Protein AF-A0A9N9NI81-F1 (afdb_monomer_lite)

Organism: NCBI:txid94023

Secondary structure (DSSP, 8-state):
--------HHHHSHHHHHHHHHHHHHHHHHHHHHHHHHHT---HHHHHHHHHHHHHHHHSS---TTS-HHHHHHHHHHHHTT------HHHHHHHHHHHHH-----EETTEE--SHHHHHHHHHHHGGG---HHHHHHHHHHHHHHHHHHHHH--TTT---TTHHHHHHHHHHTT--

Sequence (177 aa):
REFNHSTNTLLQYLPDFLQDFGTRLIELLMSLISYVTFIGVIPSRKLQVVAQKCVFWNKNIYYNPLFNNCQHFIEDILKKLDLKFEPQGEFKKFLDRIIYNADDSFLFQEKEFFSRQDLDQFADQKWCKIQNIWDKRLLLCYSDMMESMYQIDGNSKFGPMTNKEKWHKREYELREN

pLDDT: mean 70.4, std 21.57, range [33.53, 97.75]

Structure (mmCIF, N/CA/C/O backbone):
data_AF-A0A9N9NI81-F1
#
_entry.id   AF-A0A9N9NI81-F1
#
loop_
_atom_site.group_PDB
_atom_site.id
_atom_site.type_symbol
_atom_site.label_atom_id
_atom_site.label_alt_id
_atom_site.label_comp_id
_atom_site.label_asym_id
_atom_site.label_entity_id
_atom_site.label_seq_id
_atom_site.pdbx_PDB_ins_code
_atom_site.Cartn_x
_atom_site.Cartn_y
_atom_site.Cartn_z
_atom_site.occupancy
_atom_site.B_iso_or_equiv
_atom_site.auth_seq_id
_atom_site.auth_comp_id
_atom_site.auth_asym_id
_atom_site.auth_atom_id
_atom_site.pdbx_PDB_model_num
ATOM 1 N N . ARG A 1 1 ? 8.616 -68.240 67.056 1.00 38.94 1 ARG A N 1
ATOM 2 C CA . ARG A 1 1 ? 9.233 -66.893 67.099 1.00 38.94 1 ARG A CA 1
ATOM 3 C C . ARG A 1 1 ? 8.648 -66.083 65.958 1.00 38.94 1 ARG A C 1
ATOM 5 O O . ARG A 1 1 ? 8.296 -66.673 64.948 1.00 38.94 1 ARG A O 1
ATOM 12 N N . GLU A 1 2 ? 8.454 -64.805 66.235 1.00 33.53 2 GLU A N 1
ATOM 13 C CA . GLU A 1 2 ? 7.555 -63.843 65.599 1.00 33.53 2 GLU A CA 1
ATOM 14 C C . GLU A 1 2 ? 7.824 -63.500 64.126 1.00 33.53 2 GLU A C 1
ATOM 16 O O . GLU A 1 2 ? 8.913 -63.695 63.593 1.00 33.53 2 GLU A O 1
ATOM 21 N N . PHE A 1 3 ? 6.760 -62.958 63.530 1.00 37.66 3 PHE A N 1
ATOM 22 C CA . PHE A 1 3 ? 6.655 -62.217 62.272 1.00 37.66 3 PHE A CA 1
ATOM 23 C C . PHE A 1 3 ? 7.353 -60.839 62.306 1.00 37.66 3 PHE A C 1
ATOM 25 O O . PHE A 1 3 ? 7.556 -60.293 63.388 1.00 37.66 3 PHE A O 1
ATOM 32 N N . ASN A 1 4 ? 7.519 -60.260 61.097 1.00 40.44 4 ASN A N 1
ATOM 33 C CA . ASN A 1 4 ? 7.589 -58.828 60.693 1.00 40.44 4 ASN A CA 1
ATOM 34 C C . ASN A 1 4 ? 8.935 -58.394 60.083 1.00 40.44 4 ASN A C 1
ATOM 36 O O . ASN A 1 4 ? 9.985 -58.788 60.563 1.00 40.44 4 ASN A O 1
ATOM 40 N N . HIS A 1 5 ? 9.015 -57.535 59.062 1.00 37.34 5 HIS A N 1
ATOM 41 C CA . HIS A 1 5 ? 8.046 -56.990 58.106 1.00 37.34 5 HIS A CA 1
ATOM 42 C C . HIS A 1 5 ? 8.862 -56.529 56.882 1.00 37.34 5 HIS A C 1
ATOM 44 O O . HIS A 1 5 ? 9.991 -56.063 57.014 1.00 37.34 5 HIS A O 1
ATOM 50 N N . SER A 1 6 ? 8.271 -56.638 55.699 1.00 49.03 6 SER A N 1
ATOM 51 C CA . SER A 1 6 ? 8.723 -56.064 54.430 1.00 49.03 6 SER A CA 1
ATOM 52 C C . SER A 1 6 ? 9.115 -54.577 54.512 1.00 49.03 6 SER A C 1
ATOM 54 O O . SER A 1 6 ? 8.267 -53.738 54.823 1.00 49.03 6 SER A O 1
ATOM 56 N N . THR A 1 7 ? 10.331 -54.217 54.101 1.00 44.00 7 THR A N 1
ATOM 57 C CA . THR A 1 7 ? 10.641 -52.852 53.648 1.00 44.00 7 THR A CA 1
ATOM 58 C C . THR A 1 7 ? 10.400 -52.766 52.146 1.00 44.00 7 THR A C 1
ATOM 60 O O . THR A 1 7 ? 11.145 -53.294 51.327 1.00 44.00 7 THR A O 1
ATOM 63 N N . ASN A 1 8 ? 9.276 -52.134 51.812 1.00 47.16 8 ASN A N 1
ATOM 64 C CA . ASN A 1 8 ? 8.797 -51.848 50.466 1.00 47.16 8 ASN A CA 1
ATOM 65 C C . ASN A 1 8 ? 9.808 -50.937 49.747 1.00 47.16 8 ASN A C 1
ATOM 67 O O . ASN A 1 8 ? 9.765 -49.714 49.887 1.00 47.16 8 ASN A O 1
ATOM 71 N N . THR A 1 9 ? 10.714 -51.525 48.968 1.00 48.66 9 THR A N 1
ATOM 72 C CA . THR A 1 9 ? 11.675 -50.814 48.108 1.00 48.66 9 THR A CA 1
ATOM 73 C C . THR A 1 9 ? 10.983 -49.819 47.166 1.00 48.66 9 THR A C 1
ATOM 75 O O . THR A 1 9 ? 11.568 -48.805 46.811 1.00 48.66 9 THR A O 1
ATOM 78 N N . LEU A 1 10 ? 9.702 -50.031 46.844 1.00 41.56 10 LEU A N 1
ATOM 79 C CA . LEU A 1 10 ? 8.864 -49.115 46.059 1.00 41.56 10 LEU A CA 1
ATOM 80 C C . LEU A 1 10 ? 8.669 -47.720 46.685 1.00 41.56 10 LEU A C 1
ATOM 82 O O . LEU A 1 10 ? 8.542 -46.750 45.944 1.00 41.56 10 LEU A O 1
ATOM 86 N N . LEU A 1 11 ? 8.666 -47.586 48.018 1.00 39.59 11 LEU A N 1
ATOM 87 C CA . LEU A 1 11 ? 8.472 -46.285 48.683 1.00 39.59 11 LEU A CA 1
ATOM 88 C C . LEU A 1 11 ? 9.747 -45.430 48.721 1.00 39.59 11 LEU A C 1
ATOM 90 O O . LEU A 1 11 ? 9.647 -44.213 48.841 1.00 39.59 11 LEU A O 1
ATOM 94 N N . GLN A 1 12 ? 10.931 -46.041 48.598 1.00 50.34 12 GLN A N 1
ATOM 95 C CA . GLN A 1 12 ? 12.209 -45.317 48.612 1.00 50.34 12 GLN A CA 1
ATOM 96 C C . GLN A 1 12 ? 12.507 -44.604 47.287 1.00 50.34 12 GLN A C 1
ATOM 98 O O . GLN A 1 12 ? 13.117 -43.545 47.310 1.00 50.34 12 GLN A O 1
ATOM 103 N N . TYR A 1 13 ? 12.037 -45.139 46.156 1.00 45.69 13 TYR A N 1
ATOM 104 C CA . TYR A 1 13 ? 12.284 -44.564 44.824 1.00 45.69 13 TYR A CA 1
ATOM 105 C C . TYR A 1 13 ? 11.147 -43.665 44.312 1.00 45.69 13 TYR A C 1
ATOM 107 O O . TYR A 1 13 ? 11.282 -43.030 43.268 1.00 45.69 13 TYR A O 1
ATOM 115 N N . LEU A 1 14 ? 10.021 -43.595 45.030 1.00 40.16 14 LEU A N 1
ATOM 116 C CA . LEU A 1 14 ? 8.860 -42.785 44.651 1.00 40.16 14 LEU A CA 1
ATOM 117 C C . LEU A 1 14 ? 9.138 -41.263 44.649 1.00 40.16 14 LEU A C 1
ATOM 119 O O . LEU A 1 14 ? 8.669 -40.603 43.722 1.00 40.16 14 LEU A O 1
ATOM 123 N N . PRO A 1 15 ? 9.900 -40.683 45.605 1.00 53.31 15 PRO A N 1
ATOM 124 C CA . PRO A 1 15 ? 10.219 -39.252 45.588 1.00 53.31 15 PRO A CA 1
ATOM 125 C C . PRO A 1 15 ? 11.093 -38.862 44.389 1.00 53.31 15 PRO A C 1
ATOM 127 O O . PRO A 1 15 ? 10.768 -37.907 43.686 1.00 53.31 15 PRO A O 1
ATOM 130 N N . ASP A 1 16 ? 12.132 -39.652 44.103 1.00 53.12 16 ASP A N 1
ATOM 131 C CA . ASP A 1 16 ? 13.049 -39.420 42.980 1.00 53.12 16 ASP A CA 1
ATOM 132 C C . ASP A 1 16 ? 12.337 -39.586 41.631 1.00 53.12 16 ASP A C 1
ATOM 134 O O . ASP A 1 16 ? 12.532 -38.793 40.710 1.00 53.12 16 ASP A O 1
ATOM 138 N N . PHE A 1 17 ? 11.444 -40.576 41.527 1.00 50.53 17 PHE A N 1
ATOM 139 C CA . PHE A 1 17 ? 10.627 -40.792 40.336 1.00 50.53 17 PHE A CA 1
ATOM 140 C C . PHE A 1 17 ? 9.645 -39.638 40.084 1.00 50.53 17 PHE A C 1
ATOM 142 O O . PHE A 1 17 ? 9.498 -39.192 38.947 1.00 50.53 17 PHE A O 1
ATOM 149 N N . LEU A 1 18 ? 8.991 -39.116 41.130 1.00 49.38 18 LEU A N 1
ATOM 150 C CA . LEU A 1 18 ? 8.079 -37.971 41.014 1.00 49.38 18 LEU A CA 1
ATOM 151 C C . LEU A 1 18 ? 8.823 -36.670 40.675 1.00 49.38 18 LEU A C 1
ATOM 153 O O . LEU A 1 18 ? 8.293 -35.841 39.932 1.00 49.38 18 LEU A O 1
ATOM 157 N N . GLN A 1 19 ? 10.052 -36.502 41.169 1.00 57.03 19 GLN A N 1
ATOM 158 C CA . GLN A 1 19 ? 10.895 -35.345 40.871 1.00 57.03 19 GLN A CA 1
ATOM 159 C C . GLN A 1 19 ? 11.439 -35.375 39.431 1.00 57.03 19 GLN A C 1
ATOM 161 O O . GLN A 1 19 ? 11.388 -34.354 38.739 1.00 57.03 19 GLN A O 1
ATOM 166 N N . ASP A 1 20 ? 11.882 -36.536 38.939 1.00 58.88 20 ASP A N 1
ATOM 167 C CA . ASP A 1 20 ? 12.300 -36.726 37.540 1.00 58.88 20 ASP A CA 1
ATOM 168 C C . ASP A 1 20 ? 11.111 -36.544 36.579 1.00 58.88 20 ASP A C 1
ATOM 170 O O . ASP A 1 20 ? 11.205 -35.834 35.576 1.00 58.88 20 ASP A O 1
ATOM 174 N N . PHE A 1 21 ? 9.934 -37.076 36.930 1.00 56.25 21 PHE A N 1
ATOM 175 C CA . PHE A 1 21 ? 8.720 -36.889 36.133 1.00 56.25 21 PHE A CA 1
ATOM 176 C C . PHE A 1 21 ? 8.269 -35.421 36.085 1.00 56.25 21 PHE A C 1
ATOM 178 O O . PHE A 1 21 ? 7.927 -34.915 35.015 1.00 56.25 21 PHE A O 1
ATOM 185 N N . GLY A 1 22 ? 8.312 -34.712 37.219 1.00 56.00 22 GLY A N 1
ATOM 186 C CA . GLY A 1 22 ? 7.993 -33.284 37.290 1.00 56.00 22 GLY A CA 1
ATOM 187 C C . GLY A 1 22 ? 8.944 -32.422 36.458 1.00 56.00 22 GLY A C 1
ATOM 188 O O . GLY A 1 22 ? 8.496 -31.533 35.736 1.00 56.00 22 GLY A O 1
ATOM 189 N N . THR A 1 23 ? 10.242 -32.730 36.492 1.00 65.25 23 THR A N 1
ATOM 190 C CA . THR A 1 23 ? 11.267 -32.011 35.718 1.00 65.25 23 THR A CA 1
ATOM 191 C C . THR A 1 23 ? 11.065 -32.214 34.218 1.00 65.25 23 THR A C 1
ATOM 193 O O . THR A 1 23 ? 10.999 -31.242 33.469 1.00 65.25 23 THR A O 1
ATOM 196 N N . ARG A 1 24 ? 10.831 -33.457 33.782 1.00 58.81 24 ARG A N 1
ATOM 197 C CA . ARG A 1 24 ? 10.541 -33.776 32.375 1.00 58.81 24 ARG A CA 1
ATOM 198 C C . ARG A 1 24 ? 9.244 -33.143 31.883 1.00 58.81 24 ARG A C 1
ATOM 200 O O . ARG A 1 24 ? 9.169 -32.726 30.731 1.00 58.81 24 ARG A O 1
ATOM 207 N N . LEU A 1 25 ? 8.221 -33.047 32.736 1.00 55.94 25 LEU A N 1
ATOM 208 C CA . LEU A 1 25 ? 6.969 -32.375 32.390 1.00 55.94 25 LEU A CA 1
ATOM 209 C C . LEU A 1 25 ? 7.181 -30.866 32.207 1.00 55.94 25 LEU A C 1
ATOM 211 O O . LEU A 1 25 ? 6.642 -30.289 31.266 1.00 55.94 25 LEU A O 1
ATOM 215 N N . ILE A 1 26 ? 7.995 -30.235 33.059 1.00 60.69 26 ILE A N 1
ATOM 216 C CA . ILE A 1 26 ? 8.367 -28.820 32.926 1.00 60.69 26 ILE A CA 1
ATOM 217 C C . ILE A 1 26 ? 9.193 -28.599 31.656 1.00 60.69 26 ILE A C 1
ATOM 219 O O . ILE A 1 26 ? 8.903 -27.670 30.911 1.00 60.69 26 ILE A O 1
ATOM 223 N N . GLU A 1 27 ? 10.162 -29.461 31.349 1.00 67.25 27 GLU A N 1
ATOM 224 C CA . GLU A 1 27 ? 10.936 -29.395 30.101 1.00 67.25 27 GLU A CA 1
ATOM 225 C C . GLU A 1 27 ? 10.049 -29.568 28.864 1.00 67.25 27 GLU A C 1
ATOM 227 O O . GLU A 1 27 ? 10.198 -28.835 27.885 1.00 67.25 27 GLU A O 1
ATOM 232 N N . LEU A 1 28 ? 9.073 -30.479 28.921 1.00 57.47 28 LEU A N 1
ATOM 233 C CA . LEU A 1 28 ? 8.097 -30.681 27.855 1.00 57.47 28 LEU A CA 1
ATOM 234 C C . LEU A 1 28 ? 7.200 -29.449 27.683 1.00 57.47 28 LEU A C 1
ATOM 236 O O . LEU A 1 28 ? 6.992 -28.997 26.561 1.00 57.47 28 LEU A O 1
ATOM 240 N N . LEU A 1 29 ? 6.704 -28.870 28.779 1.00 49.31 29 LEU A N 1
ATOM 241 C CA . LEU A 1 29 ? 5.896 -27.649 28.754 1.00 49.31 29 LEU A CA 1
ATOM 242 C C . LEU A 1 29 ? 6.706 -26.453 28.245 1.00 49.31 29 LEU A C 1
ATOM 244 O O . LEU A 1 29 ? 6.211 -25.705 27.409 1.00 49.31 29 LEU A O 1
ATOM 248 N N . MET A 1 30 ? 7.965 -26.306 28.658 1.00 55.66 30 MET A N 1
ATOM 249 C CA . MET A 1 30 ? 8.876 -25.273 28.157 1.00 55.66 30 MET A CA 1
ATOM 250 C C . MET A 1 30 ? 9.209 -25.478 26.675 1.00 55.66 30 MET A C 1
ATOM 252 O O . MET A 1 30 ? 9.269 -24.508 25.923 1.00 55.66 30 MET A O 1
ATOM 256 N N . SER A 1 31 ? 9.350 -26.726 26.222 1.00 55.03 31 SER A N 1
ATOM 257 C CA . SER A 1 31 ? 9.503 -27.065 24.805 1.00 55.03 31 SER A CA 1
ATOM 258 C C . SER A 1 31 ? 8.232 -26.786 24.003 1.00 55.03 31 SER A C 1
ATOM 260 O O . SER A 1 31 ? 8.325 -26.377 22.851 1.00 55.03 31 SER A O 1
ATOM 262 N N . LEU A 1 32 ? 7.047 -26.997 24.576 1.00 48.94 32 LEU A N 1
ATOM 263 C CA . LEU A 1 32 ? 5.773 -26.681 23.930 1.00 48.94 32 LEU A CA 1
ATOM 264 C C . LEU A 1 32 ? 5.550 -25.165 23.872 1.00 48.94 32 LEU A C 1
ATOM 266 O O . LEU A 1 32 ? 5.127 -24.657 22.840 1.00 48.94 32 LEU A O 1
ATOM 270 N N . ILE A 1 33 ? 5.910 -24.424 24.922 1.00 52.72 33 ILE A N 1
ATOM 271 C CA . ILE A 1 33 ? 5.880 -22.954 24.949 1.00 52.72 33 ILE A CA 1
ATOM 272 C C . ILE A 1 33 ? 6.899 -22.373 23.950 1.00 52.72 33 ILE A C 1
ATOM 274 O O . ILE A 1 33 ? 6.573 -21.430 23.223 1.00 52.72 33 ILE A O 1
ATOM 278 N N . SER A 1 34 ? 8.100 -22.957 23.836 1.00 53.31 34 SER A N 1
ATOM 279 C CA . SER A 1 34 ? 9.083 -22.560 22.814 1.00 53.31 34 SER A CA 1
ATOM 280 C C . SER A 1 34 ? 8.596 -22.887 21.397 1.00 53.31 34 SER A C 1
ATOM 282 O O . SER A 1 34 ? 8.785 -22.101 20.472 1.00 53.31 34 SER A O 1
ATOM 284 N N . TYR A 1 35 ? 7.885 -24.003 21.225 1.00 41.78 35 TYR A N 1
ATOM 285 C CA . TYR A 1 35 ? 7.274 -24.384 19.955 1.00 41.78 35 TYR A CA 1
ATOM 286 C C . TYR A 1 35 ? 6.130 -23.440 19.552 1.00 41.78 35 TYR A C 1
ATOM 288 O O . TYR A 1 35 ? 6.059 -23.023 18.398 1.00 41.78 35 TYR A O 1
ATOM 296 N N . VAL A 1 36 ? 5.276 -23.037 20.499 1.00 41.19 36 VAL A N 1
ATOM 297 C CA . VAL A 1 36 ? 4.185 -22.071 20.274 1.00 41.19 36 VAL A CA 1
ATOM 298 C C . VAL A 1 36 ? 4.734 -20.678 19.945 1.00 41.19 36 VAL A C 1
ATOM 300 O O . VAL A 1 36 ? 4.232 -20.026 19.033 1.00 41.19 36 VAL A O 1
ATOM 303 N N . THR A 1 37 ? 5.820 -20.245 20.592 1.00 42.34 37 THR A N 1
ATOM 304 C CA . THR A 1 37 ? 6.513 -18.989 20.234 1.00 42.34 37 THR A CA 1
ATOM 305 C C . THR A 1 37 ? 7.234 -19.068 18.879 1.00 42.34 37 THR A C 1
ATOM 307 O O . THR A 1 37 ? 7.350 -18.055 18.190 1.00 42.34 37 THR A O 1
ATOM 310 N N . PHE A 1 38 ? 7.614 -20.266 18.419 1.00 41.31 38 PHE A N 1
ATOM 311 C CA . PHE A 1 38 ? 8.169 -20.506 17.078 1.00 41.31 38 PHE A CA 1
ATOM 312 C C . PHE A 1 38 ? 7.140 -20.468 15.938 1.00 41.31 38 PHE A C 1
ATOM 314 O O . PHE A 1 38 ? 7.527 -20.286 14.781 1.00 41.31 38 PHE A O 1
ATOM 321 N N . ILE A 1 39 ? 5.841 -20.614 16.225 1.00 42.44 39 ILE A N 1
ATOM 322 C CA . ILE A 1 39 ? 4.779 -20.424 15.220 1.00 42.44 39 ILE A CA 1
ATOM 323 C C . ILE A 1 39 ? 4.683 -18.941 14.812 1.00 42.44 39 ILE A C 1
ATOM 325 O O . ILE A 1 39 ? 4.324 -18.642 13.675 1.00 42.44 39 ILE A O 1
ATOM 329 N N . GLY A 1 40 ? 5.107 -18.017 15.683 1.00 41.53 40 GLY A N 1
ATOM 330 C CA . GLY A 1 40 ? 5.121 -16.574 15.417 1.00 41.53 40 GLY A CA 1
ATOM 331 C C . GLY A 1 40 ? 6.288 -16.063 14.562 1.00 41.53 40 GLY A C 1
ATOM 332 O O . GLY A 1 40 ? 6.253 -14.917 14.125 1.00 41.53 40 GLY A O 1
ATOM 333 N N . VAL A 1 41 ? 7.315 -16.876 14.281 1.00 45.88 41 VAL A N 1
ATOM 334 C CA . VAL A 1 41 ? 8.477 -16.451 13.479 1.00 45.88 41 VAL A CA 1
ATOM 335 C C . VAL A 1 41 ? 8.728 -17.461 12.368 1.00 45.88 41 VAL A C 1
ATOM 337 O O . VAL A 1 41 ? 9.464 -18.433 12.532 1.00 45.88 41 VAL A O 1
ATOM 340 N N . ILE A 1 42 ? 8.124 -17.226 11.200 1.00 48.78 42 ILE A N 1
ATOM 341 C CA . ILE A 1 42 ? 8.422 -18.006 9.995 1.00 48.78 42 ILE A CA 1
ATOM 342 C C . ILE A 1 42 ? 9.854 -17.651 9.555 1.00 48.78 42 ILE A C 1
ATOM 344 O O . ILE A 1 42 ? 10.098 -16.521 9.131 1.00 48.78 42 ILE A O 1
ATOM 348 N N . PRO A 1 43 ? 10.825 -18.582 9.616 1.00 49.16 43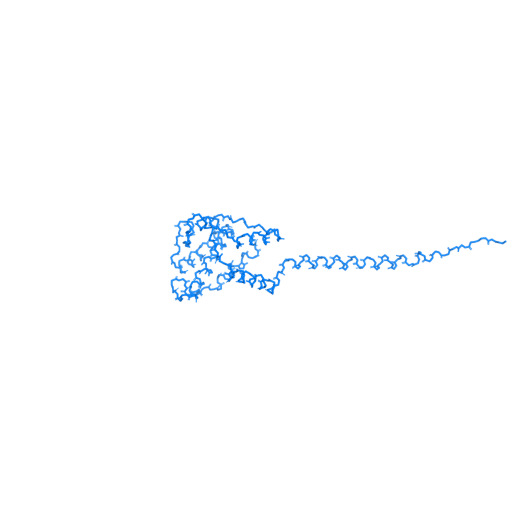 PRO A N 1
ATOM 349 C CA . PRO A 1 43 ? 12.198 -18.285 9.232 1.00 49.16 43 PRO A CA 1
ATOM 350 C C . PRO A 1 43 ? 12.257 -17.894 7.754 1.00 49.16 43 PRO A C 1
ATOM 352 O O . PRO A 1 43 ? 11.607 -18.540 6.930 1.00 49.16 43 PRO A O 1
ATOM 355 N N . SER A 1 44 ? 13.088 -16.909 7.400 1.00 45.00 44 SER A N 1
ATOM 356 C CA . SER A 1 44 ? 13.263 -16.432 6.014 1.00 45.00 44 SER A CA 1
ATOM 357 C C . SER A 1 44 ? 13.471 -17.581 5.013 1.00 45.00 44 SER A C 1
ATOM 359 O O . SER A 1 44 ? 12.866 -17.601 3.948 1.00 45.00 44 SER A O 1
ATOM 361 N N . ARG A 1 45 ? 14.186 -18.642 5.413 1.00 41.28 45 ARG A N 1
ATOM 362 C CA . ARG A 1 45 ? 14.365 -19.868 4.617 1.00 41.28 45 ARG A CA 1
ATOM 363 C C . ARG A 1 45 ? 13.049 -20.581 4.262 1.00 41.28 45 ARG A C 1
ATOM 365 O O . ARG A 1 45 ? 12.939 -21.125 3.170 1.00 41.28 45 ARG A O 1
ATOM 372 N N . LYS A 1 46 ? 12.049 -20.598 5.150 1.00 45.19 46 LYS A N 1
ATOM 373 C CA . LYS A 1 46 ? 10.726 -21.190 4.873 1.00 45.19 46 LYS A CA 1
ATOM 374 C C . LYS A 1 46 ? 9.904 -20.304 3.932 1.00 45.19 46 LYS A C 1
ATOM 376 O O . LYS A 1 46 ? 9.292 -20.838 3.013 1.00 45.19 46 LYS A O 1
ATOM 381 N N . LEU A 1 47 ? 9.953 -18.979 4.098 1.00 46.31 47 LEU A N 1
ATOM 382 C CA . LEU A 1 47 ? 9.341 -18.030 3.153 1.00 46.31 47 LEU A CA 1
ATOM 383 C C . LEU A 1 47 ? 9.997 -18.107 1.770 1.00 46.31 47 LEU A C 1
ATOM 385 O O . LEU A 1 47 ? 9.311 -18.072 0.756 1.00 46.31 47 LEU A O 1
ATOM 389 N N . GLN A 1 48 ? 11.312 -18.304 1.723 1.00 43.72 48 GLN A N 1
ATOM 390 C CA . GLN A 1 48 ? 12.070 -18.474 0.489 1.00 43.72 48 GLN A CA 1
ATOM 391 C C . GLN A 1 48 ? 11.708 -19.784 -0.222 1.00 43.72 48 GLN A C 1
ATOM 393 O O . GLN A 1 48 ? 11.546 -19.783 -1.435 1.00 43.72 48 GLN A O 1
ATOM 398 N N . VAL A 1 49 ? 11.494 -20.880 0.517 1.00 49.19 49 VAL A N 1
ATOM 399 C CA . VAL A 1 49 ? 10.975 -22.145 -0.039 1.00 49.19 49 VAL A CA 1
ATOM 400 C C . VAL A 1 49 ? 9.548 -21.980 -0.565 1.00 49.19 49 VAL A C 1
ATOM 402 O O . VAL A 1 49 ? 9.224 -22.517 -1.621 1.00 49.19 49 VAL A O 1
ATOM 405 N N . VAL A 1 50 ? 8.697 -21.226 0.135 1.00 51.12 50 VAL A N 1
ATOM 406 C CA . VAL A 1 50 ? 7.344 -20.894 -0.334 1.00 51.12 50 VAL A CA 1
ATOM 407 C C . VAL A 1 50 ? 7.407 -20.073 -1.623 1.00 51.12 50 VAL A C 1
ATOM 409 O O . VAL A 1 50 ? 6.828 -20.486 -2.622 1.00 51.12 50 VAL A O 1
ATOM 412 N N . ALA A 1 51 ? 8.180 -18.988 -1.650 1.00 47.28 51 ALA A N 1
ATOM 413 C CA . ALA A 1 51 ? 8.367 -18.151 -2.832 1.00 47.28 51 ALA A CA 1
ATOM 414 C C . ALA A 1 51 ? 8.954 -18.941 -4.013 1.00 47.28 51 ALA A C 1
ATOM 416 O O . ALA A 1 51 ? 8.469 -18.827 -5.134 1.00 47.28 51 ALA A O 1
ATOM 417 N N . GLN A 1 52 ? 9.944 -19.802 -3.765 1.00 44.91 52 GLN A N 1
ATOM 418 C CA . GLN A 1 52 ? 10.522 -20.686 -4.779 1.00 44.91 52 GLN A CA 1
ATOM 419 C C . GLN A 1 52 ? 9.496 -21.672 -5.329 1.00 44.91 52 GLN A C 1
ATOM 421 O O . GLN A 1 52 ? 9.463 -21.886 -6.537 1.00 44.91 52 GLN A O 1
ATOM 426 N N . LYS A 1 53 ? 8.636 -22.242 -4.477 1.00 48.44 53 LYS A N 1
ATOM 427 C CA . LYS A 1 53 ? 7.535 -23.090 -4.936 1.00 48.44 53 LYS A CA 1
ATOM 428 C C . LYS A 1 53 ? 6.540 -22.282 -5.768 1.00 48.44 53 LYS A C 1
ATOM 430 O O . LYS A 1 53 ? 6.232 -22.718 -6.868 1.00 48.44 53 LYS A O 1
ATOM 435 N N . CYS A 1 54 ? 6.114 -21.098 -5.329 1.00 50.94 54 CYS A N 1
ATOM 436 C CA . CYS A 1 54 ? 5.211 -20.236 -6.102 1.00 50.94 54 CYS A CA 1
ATOM 437 C C . CYS A 1 54 ? 5.788 -19.881 -7.484 1.00 50.94 54 CYS A C 1
ATOM 439 O O . CYS A 1 54 ? 5.112 -20.026 -8.497 1.00 50.94 54 CYS A O 1
ATOM 441 N N . VAL A 1 55 ? 7.067 -19.501 -7.550 1.00 46.34 55 VAL A N 1
ATOM 442 C CA . VAL A 1 55 ? 7.763 -19.189 -8.811 1.00 46.34 55 VAL A CA 1
ATOM 443 C C . VAL A 1 55 ? 7.937 -20.433 -9.692 1.00 46.34 55 VAL A C 1
ATOM 445 O O . VAL A 1 55 ? 7.771 -20.352 -10.908 1.00 46.34 55 VAL A O 1
ATOM 448 N N . PHE A 1 56 ? 8.243 -21.592 -9.100 1.00 45.62 56 PHE A N 1
ATOM 449 C CA . PHE A 1 56 ? 8.356 -22.870 -9.810 1.00 45.62 56 PHE A CA 1
ATOM 450 C C . PHE A 1 56 ? 7.022 -23.303 -10.433 1.00 45.62 56 PHE A C 1
ATOM 452 O O . PHE A 1 56 ? 6.999 -23.745 -11.583 1.00 45.62 56 PHE A O 1
ATOM 459 N N . TRP A 1 57 ? 5.917 -23.130 -9.704 1.00 40.75 57 TRP A N 1
ATOM 460 C CA . TRP A 1 57 ? 4.566 -23.405 -10.194 1.00 40.75 57 TRP A CA 1
ATOM 461 C C . TRP A 1 57 ? 4.132 -22.415 -11.287 1.00 40.75 57 TRP A C 1
ATOM 463 O O . TRP A 1 57 ? 3.522 -22.837 -12.267 1.00 40.75 57 TRP A O 1
ATOM 473 N N . ASN A 1 58 ? 4.530 -21.141 -11.196 1.00 47.97 58 ASN A N 1
ATOM 474 C CA . ASN A 1 58 ? 4.250 -20.121 -12.218 1.00 47.97 58 ASN A CA 1
ATOM 475 C C . ASN A 1 58 ? 4.958 -20.365 -13.562 1.00 47.97 58 ASN A C 1
ATOM 477 O O . ASN A 1 58 ? 4.502 -19.870 -14.588 1.00 47.97 58 ASN A O 1
ATOM 481 N N . LYS A 1 59 ? 6.077 -21.100 -13.584 1.00 41.88 59 LYS A N 1
ATOM 482 C CA . LYS A 1 59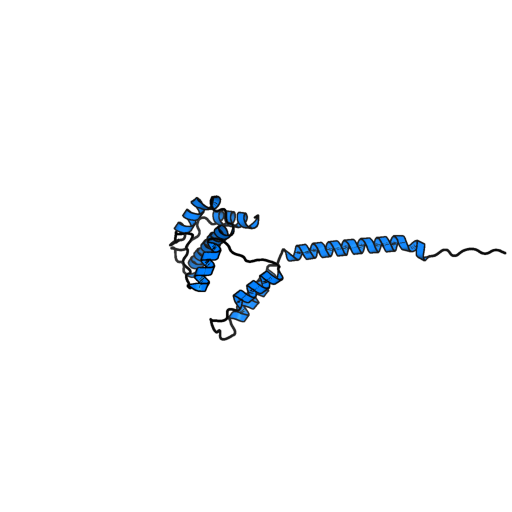 ? 6.878 -21.295 -14.804 1.00 41.88 59 LYS A CA 1
ATOM 483 C C . LYS A 1 59 ? 6.439 -22.462 -15.694 1.00 41.88 59 LYS A C 1
ATOM 485 O O . LYS A 1 59 ? 6.851 -22.489 -16.848 1.00 41.88 59 LYS A O 1
ATOM 490 N N . ASN A 1 60 ? 5.679 -23.435 -15.184 1.00 45.12 60 ASN A N 1
ATOM 491 C CA . ASN A 1 60 ? 5.642 -24.776 -15.791 1.00 45.12 60 ASN A CA 1
ATOM 492 C C . ASN A 1 60 ? 4.266 -25.304 -16.232 1.00 45.12 60 ASN A C 1
ATOM 494 O O . ASN A 1 60 ? 4.196 -26.460 -16.643 1.00 45.12 60 ASN A O 1
ATOM 498 N N . ILE A 1 61 ? 3.175 -24.529 -16.192 1.00 41.34 61 ILE A N 1
ATOM 499 C CA . ILE A 1 61 ? 1.863 -25.014 -16.667 1.00 41.34 61 ILE A CA 1
ATOM 500 C C . ILE A 1 61 ? 1.155 -23.929 -17.490 1.00 41.34 61 ILE A C 1
ATOM 502 O O . ILE A 1 61 ? 1.064 -22.784 -17.064 1.00 41.34 61 ILE A O 1
ATOM 506 N N . TYR A 1 62 ? 0.667 -24.299 -18.679 1.00 40.19 62 TYR A N 1
ATOM 507 C CA . TYR A 1 62 ? -0.199 -23.477 -19.534 1.00 40.19 62 TYR A CA 1
ATOM 508 C C . TYR A 1 62 ? -1.416 -22.981 -18.730 1.00 40.19 62 TYR A C 1
ATOM 510 O O . TYR A 1 62 ? -2.236 -23.790 -18.297 1.00 40.19 62 TYR A O 1
ATOM 518 N N . TYR A 1 63 ? -1.520 -21.667 -18.506 1.00 49.06 63 TYR A N 1
ATOM 519 C CA . TYR A 1 63 ? -2.499 -21.086 -17.581 1.00 49.06 63 TYR A CA 1
ATOM 520 C C . TYR A 1 63 ? -3.758 -20.573 -18.288 1.00 49.06 63 TYR A C 1
ATOM 522 O O . TYR A 1 63 ? -3.685 -19.785 -19.230 1.00 49.06 63 TYR A O 1
ATOM 530 N N . ASN A 1 64 ? -4.918 -20.990 -17.771 1.00 39.06 64 ASN A N 1
ATOM 531 C CA . ASN A 1 64 ? -6.205 -20.350 -18.019 1.00 39.06 64 ASN A CA 1
ATOM 532 C C . ASN A 1 64 ? -6.385 -19.217 -16.982 1.00 39.06 64 ASN A C 1
ATOM 534 O O . ASN A 1 64 ? -6.380 -19.505 -15.784 1.00 39.06 64 ASN A O 1
ATOM 538 N N . PRO A 1 65 ? -6.545 -17.953 -17.408 1.00 39.94 65 PRO A N 1
ATOM 539 C CA . PRO A 1 65 ? -6.598 -16.782 -16.526 1.00 39.94 65 PRO A CA 1
ATOM 540 C C . PRO A 1 65 ? -7.862 -16.669 -15.647 1.00 39.94 65 PRO A C 1
ATOM 542 O O . PRO A 1 65 ? -7.976 -15.715 -14.884 1.00 39.94 65 PRO A O 1
ATOM 545 N N . LEU A 1 66 ? -8.812 -17.610 -15.729 1.00 36.84 66 LEU A N 1
ATOM 546 C CA . LEU A 1 66 ? -10.096 -17.538 -15.014 1.00 36.84 66 LEU A CA 1
ATOM 547 C C . LEU A 1 66 ? -10.163 -18.348 -13.704 1.00 36.84 66 LEU A C 1
ATOM 549 O O . LEU A 1 66 ? -11.169 -18.271 -13.006 1.00 36.84 66 LEU A O 1
ATOM 553 N N . PHE A 1 67 ? -9.113 -19.090 -13.334 1.00 40.62 67 PHE A N 1
ATOM 554 C CA . PHE A 1 67 ? -9.068 -19.862 -12.081 1.00 40.62 67 PHE A CA 1
ATOM 555 C C . PHE A 1 67 ? -7.724 -19.644 -11.359 1.00 40.62 67 PHE A C 1
ATOM 557 O O . PHE A 1 67 ? -6.739 -20.346 -11.589 1.00 40.62 67 PHE A O 1
ATOM 564 N N . ASN A 1 68 ? -7.672 -18.613 -10.510 1.00 44.56 68 ASN A N 1
ATOM 565 C CA . ASN A 1 68 ? -6.458 -18.095 -9.868 1.00 44.56 68 ASN A CA 1
ATOM 566 C C . ASN A 1 68 ? -6.041 -18.889 -8.610 1.00 44.56 68 ASN A C 1
A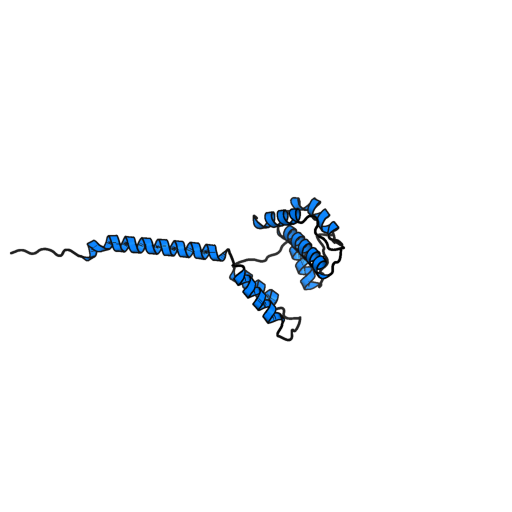TOM 568 O O . ASN A 1 68 ? -6.588 -18.699 -7.528 1.00 44.56 68 ASN A O 1
ATOM 572 N N . ASN A 1 69 ? -4.987 -19.709 -8.709 1.00 48.38 69 ASN A N 1
ATOM 573 C CA . ASN A 1 69 ? -4.458 -20.515 -7.592 1.00 48.38 69 ASN A CA 1
ATOM 574 C C . ASN A 1 69 ? -3.667 -19.721 -6.528 1.00 48.38 69 ASN A C 1
ATOM 576 O O . ASN A 1 69 ? -3.505 -20.197 -5.407 1.00 48.38 69 ASN A O 1
ATOM 580 N N . CYS A 1 70 ? -3.166 -18.519 -6.838 1.00 50.69 70 CYS A N 1
ATOM 581 C CA . CYS A 1 70 ? -2.389 -17.719 -5.879 1.00 50.69 70 CYS A CA 1
ATOM 582 C C . CYS A 1 70 ? -3.253 -17.153 -4.744 1.00 50.69 70 CYS A C 1
ATOM 584 O O . CYS A 1 70 ? -2.785 -17.062 -3.613 1.00 50.69 70 CYS A O 1
ATOM 586 N N . GLN A 1 71 ? -4.510 -16.802 -5.032 1.00 50.81 71 GLN A N 1
ATOM 587 C CA . GLN A 1 71 ? -5.461 -16.345 -4.016 1.00 50.81 71 GLN A CA 1
ATOM 588 C C . GLN A 1 71 ? -5.812 -17.493 -3.070 1.00 50.81 71 GLN A C 1
ATOM 590 O O . GLN A 1 71 ? -5.622 -17.349 -1.869 1.00 50.81 71 GLN A O 1
ATOM 595 N N . HIS A 1 72 ? -6.155 -18.667 -3.609 1.00 50.12 72 HIS A N 1
ATOM 596 C CA . HIS A 1 72 ? -6.404 -19.869 -2.809 1.00 50.12 72 HIS A CA 1
ATOM 597 C C . HIS A 1 72 ? -5.195 -20.296 -1.972 1.00 50.12 72 HIS A C 1
ATOM 599 O O . HIS A 1 72 ? -5.347 -20.675 -0.818 1.00 50.12 72 HIS A O 1
ATOM 605 N N . PHE A 1 73 ? -3.978 -20.170 -2.506 1.00 56.16 73 PHE A N 1
ATOM 606 C CA . PHE A 1 73 ? -2.761 -20.449 -1.746 1.00 56.16 73 PHE A CA 1
ATOM 607 C C . PHE A 1 73 ? -2.576 -19.499 -0.551 1.00 56.16 73 PHE A C 1
ATOM 609 O O . PHE A 1 73 ? -2.212 -19.939 0.540 1.00 56.16 73 PHE A O 1
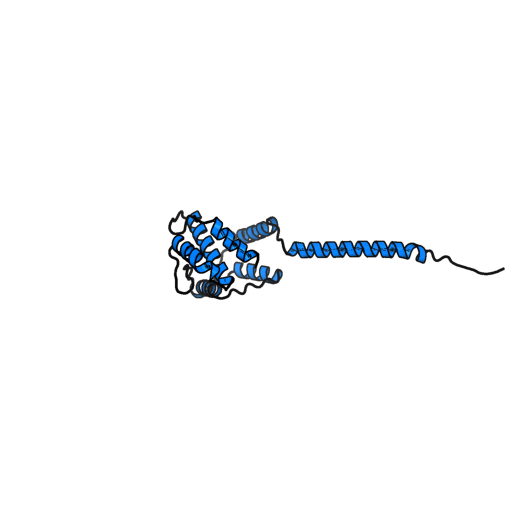ATOM 616 N N . ILE A 1 74 ? -2.830 -18.201 -0.740 1.00 59.50 74 ILE A N 1
ATOM 617 C CA . ILE A 1 74 ? -2.757 -17.211 0.341 1.00 59.50 74 ILE A CA 1
ATOM 618 C C . ILE A 1 74 ? -3.893 -17.420 1.346 1.00 59.50 74 ILE A C 1
ATOM 620 O O . ILE A 1 74 ? -3.633 -17.415 2.546 1.00 59.50 74 ILE A O 1
ATOM 624 N N . GLU A 1 75 ? -5.115 -17.675 0.884 1.00 56.59 75 GLU A N 1
ATOM 625 C CA . GLU A 1 75 ? -6.265 -18.024 1.726 1.00 56.59 75 GLU A CA 1
ATOM 626 C C . GLU A 1 75 ? -5.983 -19.267 2.578 1.00 56.59 75 GLU A C 1
ATOM 628 O O . GLU A 1 75 ? -6.245 -19.262 3.781 1.00 56.59 75 GLU A O 1
ATOM 633 N N . ASP A 1 76 ? -5.382 -20.305 1.994 1.00 53.09 76 ASP A N 1
ATOM 634 C CA . ASP A 1 76 ? -5.008 -21.529 2.698 1.00 53.09 76 ASP A CA 1
ATOM 635 C C . ASP A 1 76 ? -3.913 -21.283 3.739 1.00 53.09 76 ASP A C 1
ATOM 637 O O . ASP A 1 76 ? -3.998 -21.814 4.848 1.00 53.09 76 ASP A O 1
ATOM 641 N N . ILE A 1 77 ? -2.901 -20.463 3.429 1.00 62.88 77 ILE A N 1
ATOM 642 C CA . ILE A 1 77 ? -1.879 -20.062 4.408 1.00 62.88 77 ILE A CA 1
ATOM 643 C C . ILE A 1 77 ? -2.519 -19.296 5.561 1.00 62.88 77 ILE A C 1
ATOM 645 O O . ILE A 1 77 ? -2.290 -19.646 6.718 1.00 62.88 77 ILE A O 1
ATOM 649 N N . LEU A 1 78 ? -3.322 -18.275 5.260 1.00 63.25 78 LEU A N 1
ATOM 650 C CA . LEU A 1 78 ? -3.993 -17.452 6.263 1.00 63.25 78 LEU A CA 1
ATOM 651 C C . LEU A 1 78 ? -4.861 -18.322 7.172 1.00 63.25 78 LEU A C 1
ATOM 653 O O . LEU A 1 78 ? -4.696 -18.301 8.388 1.00 63.25 78 LEU A O 1
ATOM 657 N N . LYS A 1 79 ? -5.678 -19.197 6.582 1.00 64.31 79 LYS A N 1
ATOM 658 C CA . LYS A 1 79 ? -6.519 -20.152 7.308 1.00 64.31 79 LYS A CA 1
ATOM 659 C C . LYS A 1 79 ? -5.708 -21.125 8.164 1.00 64.31 79 LYS A C 1
ATOM 661 O O . LYS A 1 79 ? -6.110 -21.434 9.281 1.00 64.31 79 LYS A O 1
ATOM 666 N N . LYS A 1 80 ? -4.577 -21.635 7.667 1.00 65.00 80 LYS A N 1
ATOM 667 C CA . LYS A 1 80 ? -3.702 -22.547 8.428 1.00 65.00 80 LYS A CA 1
ATOM 668 C C . LYS A 1 80 ? -2.981 -21.862 9.584 1.00 65.00 80 LYS A C 1
ATOM 670 O O . LYS A 1 80 ? -2.647 -22.543 10.549 1.00 65.00 80 LYS A O 1
ATOM 675 N N . LEU A 1 81 ? -2.744 -20.559 9.479 1.00 61.44 81 LEU A N 1
ATOM 676 C CA . LEU A 1 81 ? -2.141 -19.734 10.524 1.00 61.44 81 LEU A CA 1
ATOM 677 C C . LEU A 1 81 ? -3.185 -19.088 11.452 1.00 61.44 81 LEU A C 1
ATOM 679 O O . LEU A 1 81 ? -2.801 -18.320 12.326 1.00 61.44 81 LEU A O 1
ATOM 683 N N . ASP A 1 82 ? -4.475 -19.388 11.259 1.00 57.19 82 ASP A N 1
ATOM 684 C CA . ASP A 1 82 ? -5.609 -18.735 11.934 1.00 57.19 82 ASP A CA 1
ATOM 685 C C . ASP A 1 82 ? -5.582 -17.197 11.821 1.00 57.19 82 ASP A C 1
ATOM 687 O O . ASP A 1 82 ? -6.007 -16.451 12.702 1.00 57.19 82 ASP A O 1
ATOM 691 N N . LEU A 1 83 ? -5.054 -16.707 10.700 1.00 57.47 83 LEU A N 1
ATOM 692 C CA . LEU A 1 83 ? -5.015 -15.295 10.357 1.00 57.47 83 LEU A CA 1
ATOM 693 C C . LEU A 1 83 ? -6.227 -14.955 9.497 1.00 57.47 83 LEU A C 1
ATOM 695 O O . LEU A 1 83 ? -6.521 -15.621 8.503 1.00 57.47 83 LEU A O 1
ATOM 699 N N . LYS A 1 84 ? -6.911 -13.870 9.853 1.00 69.31 84 LYS A N 1
ATOM 700 C CA . LYS A 1 84 ? -8.029 -13.336 9.075 1.00 69.31 84 LYS A CA 1
ATOM 701 C C . LYS A 1 84 ? -7.556 -12.162 8.232 1.00 69.31 84 LYS A C 1
ATOM 703 O O . LYS A 1 84 ? -6.997 -11.201 8.755 1.00 69.31 84 LYS A O 1
ATOM 708 N N . PHE A 1 85 ? -7.804 -12.229 6.928 1.00 73.69 85 PHE A N 1
ATOM 709 C CA . PHE A 1 85 ? -7.607 -11.109 6.014 1.00 73.69 85 PHE A CA 1
ATOM 710 C C . PHE A 1 85 ? -8.969 -10.522 5.655 1.00 73.69 85 PHE A C 1
ATOM 712 O O . PHE A 1 85 ? -9.595 -10.899 4.669 1.00 73.69 85 PHE A O 1
ATOM 719 N N . GLU A 1 86 ? -9.441 -9.624 6.513 1.00 82.25 86 GLU A N 1
ATOM 720 C CA . GLU A 1 86 ? -10.736 -8.954 6.388 1.00 82.25 86 GLU A CA 1
ATOM 721 C C . GLU A 1 86 ? -10.497 -7.452 6.178 1.00 82.25 86 GLU A C 1
ATOM 723 O O . GLU A 1 86 ? -10.644 -6.664 7.116 1.00 82.25 86 GLU A O 1
ATOM 728 N N . PRO A 1 87 ? -10.051 -7.041 4.974 1.00 81.25 87 PRO A N 1
ATOM 729 C CA . PRO A 1 87 ? -9.770 -5.646 4.682 1.00 81.25 87 PRO A CA 1
ATOM 730 C C . PRO A 1 87 ? -11.037 -4.805 4.838 1.00 81.25 87 PRO A C 1
ATOM 732 O O . PRO A 1 87 ? -12.138 -5.220 4.468 1.00 81.25 87 PRO A O 1
ATOM 735 N N . GLN A 1 88 ? -10.874 -3.596 5.371 1.00 89.88 88 GLN A N 1
ATOM 736 C CA . GLN A 1 88 ? -11.961 -2.642 5.596 1.00 89.88 88 GLN A CA 1
ATOM 737 C C . GLN A 1 88 ? -11.658 -1.300 4.926 1.00 89.88 88 GLN A C 1
ATOM 739 O O . GLN A 1 88 ? -10.535 -1.048 4.493 1.00 89.88 88 GLN A O 1
ATOM 744 N N . GLY A 1 89 ? -12.670 -0.433 4.863 1.00 95.75 89 GLY A N 1
ATOM 745 C CA . GLY A 1 89 ? -12.528 0.939 4.378 1.00 95.75 89 GLY A CA 1
ATOM 746 C C . GLY A 1 89 ? -12.083 1.036 2.920 1.00 95.75 89 GLY A C 1
ATOM 747 O O . GLY A 1 89 ? -12.549 0.289 2.056 1.00 95.75 89 GLY A O 1
ATOM 748 N N . GLU A 1 90 ? -11.184 1.976 2.659 1.00 96.69 90 GLU A N 1
ATOM 749 C CA . GLU A 1 90 ? -10.598 2.243 1.349 1.00 96.69 90 GLU A CA 1
ATOM 750 C C . GLU A 1 90 ? -9.762 1.064 0.847 1.00 96.69 90 GLU A C 1
ATOM 752 O O . GLU A 1 90 ? -9.807 0.776 -0.346 1.00 96.69 90 GLU A O 1
ATOM 757 N N . PHE A 1 91 ? -9.080 0.313 1.725 1.00 90.12 91 PHE A N 1
ATOM 758 C CA . PHE A 1 91 ? -8.354 -0.895 1.294 1.00 90.12 91 PHE A CA 1
ATOM 759 C C . PHE A 1 91 ? -9.313 -1.906 0.663 1.00 90.12 91 PHE A C 1
ATOM 761 O O . PHE A 1 91 ? -9.056 -2.425 -0.424 1.00 90.12 91 PHE A O 1
ATOM 768 N N . LYS A 1 92 ? -10.454 -2.167 1.313 1.00 89.81 92 LYS A N 1
ATOM 769 C CA . LYS A 1 92 ? -11.455 -3.085 0.761 1.00 89.81 92 LYS A CA 1
ATOM 770 C C . LYS A 1 92 ? -11.970 -2.592 -0.590 1.00 89.81 92 LYS A C 1
ATOM 772 O O . LYS A 1 92 ? -12.018 -3.374 -1.531 1.00 89.81 92 LYS A O 1
ATOM 777 N N . LYS A 1 93 ? -12.310 -1.302 -0.692 1.00 93.25 93 LYS A N 1
ATOM 778 C CA . LYS A 1 93 ? -12.775 -0.700 -1.951 1.00 93.25 93 LYS A CA 1
ATOM 779 C C . LYS A 1 93 ? -11.734 -0.842 -3.057 1.00 93.25 93 LYS A C 1
ATOM 781 O O . LYS A 1 93 ? -12.091 -1.180 -4.176 1.00 93.25 93 LYS A O 1
ATOM 786 N N . PHE A 1 94 ? -10.457 -0.624 -2.749 1.00 88.62 94 PHE A N 1
ATOM 787 C CA . PHE A 1 94 ? -9.365 -0.833 -3.693 1.00 88.62 94 PHE A CA 1
ATOM 788 C C . PHE A 1 94 ? -9.330 -2.276 -4.214 1.00 88.62 94 PHE A C 1
ATOM 790 O O . PHE A 1 94 ? -9.309 -2.482 -5.425 1.00 88.62 94 PHE A O 1
ATOM 797 N N . LEU A 1 95 ? -9.402 -3.269 -3.323 1.00 80.94 95 LEU A N 1
ATOM 798 C CA . LEU A 1 95 ? -9.442 -4.677 -3.728 1.00 80.94 95 LEU A CA 1
ATOM 799 C C . LEU A 1 95 ? -10.682 -5.009 -4.558 1.00 80.94 95 LEU A C 1
ATOM 801 O O . LEU A 1 95 ? -10.559 -5.681 -5.579 1.00 80.94 95 LEU A O 1
ATOM 805 N N . ASP A 1 96 ? -11.855 -4.519 -4.152 1.00 81.06 96 ASP A N 1
ATOM 806 C CA . ASP A 1 96 ? -13.096 -4.712 -4.901 1.00 81.06 96 ASP A CA 1
ATOM 807 C C . ASP A 1 96 ? -12.947 -4.148 -6.330 1.00 81.06 96 ASP A C 1
ATOM 809 O O . ASP A 1 96 ? -13.282 -4.832 -7.294 1.00 81.06 96 ASP A O 1
ATOM 813 N N . ARG A 1 97 ? -12.374 -2.948 -6.501 1.00 86.44 97 ARG A N 1
ATOM 814 C CA . ARG A 1 97 ? -12.137 -2.349 -7.829 1.00 86.44 97 ARG A CA 1
ATOM 815 C C . ARG A 1 97 ? -11.183 -3.171 -8.694 1.00 86.44 97 ARG A C 1
ATOM 817 O O . ARG A 1 97 ? -11.462 -3.372 -9.873 1.00 86.44 97 ARG A O 1
ATOM 824 N N . ILE A 1 98 ? -10.097 -3.694 -8.129 1.00 76.19 98 ILE A N 1
ATOM 825 C CA . ILE A 1 98 ? -9.194 -4.577 -8.881 1.00 76.19 98 ILE A CA 1
ATOM 826 C C . ILE A 1 98 ? -9.934 -5.843 -9.318 1.00 76.19 98 ILE A C 1
ATOM 828 O O . ILE A 1 98 ? -9.850 -6.237 -10.479 1.00 76.19 98 ILE A O 1
ATOM 832 N N . ILE A 1 99 ? -10.669 -6.476 -8.401 1.00 71.69 99 ILE A N 1
ATOM 833 C CA . ILE A 1 99 ? -11.335 -7.760 -8.647 1.00 71.69 99 ILE A CA 1
ATOM 834 C C . ILE A 1 99 ? -12.462 -7.615 -9.673 1.00 71.69 99 ILE A C 1
ATOM 836 O O . ILE A 1 99 ? -12.566 -8.429 -10.588 1.00 71.69 99 ILE A O 1
ATOM 840 N N . TYR A 1 100 ? -13.315 -6.604 -9.516 1.00 71.94 100 TYR A N 1
ATOM 841 C CA . TYR A 1 100 ? -14.540 -6.477 -10.305 1.00 71.94 100 TYR A CA 1
ATOM 842 C C . TYR A 1 100 ? -14.386 -5.585 -11.537 1.00 71.94 100 TYR A C 1
ATOM 844 O O . TYR A 1 100 ? -15.138 -5.749 -12.496 1.00 71.94 100 TYR A O 1
ATOM 852 N N . ASN A 1 101 ? -13.439 -4.644 -11.528 1.00 73.88 101 ASN A N 1
ATOM 853 C CA . ASN A 1 101 ? -13.300 -3.630 -12.576 1.00 73.88 101 ASN A CA 1
ATOM 854 C C . ASN A 1 101 ? -11.927 -3.628 -13.254 1.00 73.88 101 ASN A C 1
ATOM 856 O O . ASN A 1 101 ? -11.758 -2.875 -14.210 1.00 73.88 101 ASN A O 1
ATOM 860 N N . ALA A 1 102 ? -10.970 -4.442 -12.786 1.00 78.44 102 ALA A N 1
ATOM 861 C CA . ALA A 1 102 ? -9.569 -4.376 -13.207 1.00 78.44 102 ALA A CA 1
ATOM 862 C C . ALA A 1 102 ? -8.985 -2.950 -13.105 1.00 78.44 102 ALA A C 1
ATOM 864 O O . ALA A 1 102 ? -8.116 -2.571 -13.883 1.00 78.44 102 ALA A O 1
ATOM 865 N N . ASP A 1 103 ? -9.494 -2.159 -12.156 1.00 78.94 103 ASP A N 1
ATOM 866 C CA . ASP A 1 103 ? -9.061 -0.787 -11.912 1.00 78.94 103 ASP A CA 1
ATOM 867 C C . ASP A 1 103 ? -7.952 -0.785 -10.855 1.00 78.94 103 ASP A C 1
ATOM 869 O O . ASP A 1 103 ? -8.196 -1.021 -9.668 1.00 78.94 103 ASP A O 1
ATOM 873 N N . ASP A 1 104 ? -6.731 -0.523 -11.314 1.00 81.19 104 ASP A N 1
ATOM 874 C CA . ASP A 1 104 ? -5.500 -0.455 -10.530 1.00 81.19 104 ASP A CA 1
ATOM 875 C C . ASP A 1 104 ? -5.048 0.987 -10.233 1.00 81.19 104 ASP A C 1
ATOM 877 O O . ASP A 1 104 ? -3.933 1.202 -9.751 1.00 81.19 104 ASP A O 1
ATOM 881 N N . SER A 1 105 ? -5.914 1.982 -10.466 1.00 89.62 105 SER A N 1
ATOM 882 C CA . SER A 1 105 ? -5.610 3.385 -10.168 1.00 89.62 105 SER A CA 1
ATOM 883 C C . SER A 1 105 ? -5.288 3.600 -8.687 1.00 89.62 105 SER A C 1
ATOM 885 O O . SER A 1 105 ? -5.913 3.018 -7.792 1.00 89.62 105 SER A O 1
ATOM 887 N N . PHE A 1 106 ? -4.355 4.511 -8.405 1.00 95.00 106 PHE A N 1
ATOM 888 C CA . PHE A 1 106 ? -3.963 4.890 -7.046 1.00 95.00 106 PHE A CA 1
ATOM 889 C C . PHE A 1 106 ? -4.998 5.828 -6.402 1.00 95.00 106 PHE A C 1
ATOM 891 O O . PHE A 1 106 ? -4.709 6.984 -6.098 1.00 95.00 106 PHE A O 1
ATOM 898 N N . LEU A 1 107 ? -6.225 5.345 -6.212 1.00 96.25 107 LEU A N 1
ATOM 899 C CA . LEU A 1 107 ? -7.338 6.104 -5.644 1.00 96.25 107 LEU A CA 1
ATOM 900 C C . LEU A 1 107 ? -7.435 5.891 -4.133 1.00 96.25 107 LEU A C 1
ATOM 902 O O . LEU A 1 107 ? -7.357 4.764 -3.641 1.00 96.25 107 LEU A O 1
ATOM 906 N N . PHE A 1 108 ? -7.648 6.971 -3.392 1.00 97.06 108 PHE A N 1
ATOM 907 C CA . PHE A 1 108 ? -7.962 6.932 -1.972 1.00 97.06 108 PHE A CA 1
ATOM 908 C C . PHE A 1 108 ? -9.060 7.952 -1.677 1.00 97.06 108 PHE A C 1
ATOM 910 O O . PHE A 1 108 ? -8.862 9.155 -1.876 1.00 97.06 108 PHE A O 1
ATOM 917 N N . GLN A 1 109 ? -10.213 7.485 -1.189 1.00 94.00 109 GLN A N 1
ATOM 918 C CA . GLN A 1 109 ? -11.436 8.285 -1.120 1.00 94.00 109 GLN A CA 1
ATOM 919 C C . GLN A 1 109 ? -11.784 8.824 -2.520 1.00 94.00 109 GLN A C 1
ATOM 921 O O . GLN A 1 109 ? -11.955 8.052 -3.455 1.00 94.00 109 GLN A O 1
ATOM 926 N N . GLU A 1 110 ? -11.856 10.143 -2.683 1.00 92.25 110 GLU A N 1
ATOM 927 C CA . GLU A 1 110 ? -12.145 10.803 -3.963 1.00 92.25 110 GLU A CA 1
ATOM 928 C C . GLU A 1 110 ? -10.877 11.343 -4.648 1.00 92.25 110 GLU A C 1
ATOM 930 O O . GLU A 1 110 ? -10.964 12.062 -5.642 1.00 92.25 110 GLU A O 1
ATOM 935 N N . LYS A 1 111 ? -9.685 11.044 -4.111 1.00 96.06 111 LYS A N 1
ATOM 936 C CA . LYS A 1 111 ? -8.414 11.565 -4.622 1.00 96.06 111 LYS A CA 1
ATOM 937 C C . LYS A 1 111 ? -7.600 10.469 -5.291 1.00 96.06 111 LYS A C 1
ATOM 939 O O . LYS A 1 111 ? -7.199 9.507 -4.642 1.00 96.06 111 LYS A O 1
ATOM 944 N N . GLU A 1 112 ? -7.294 10.664 -6.567 1.00 97.50 112 GLU A N 1
ATOM 945 C CA . GLU A 1 112 ? -6.324 9.846 -7.290 1.00 97.50 112 GLU A CA 1
ATOM 946 C C . GLU A 1 112 ? -4.914 10.431 -7.138 1.00 97.50 112 GLU A C 1
ATOM 948 O O . GLU A 1 112 ? -4.709 11.649 -7.208 1.00 97.50 112 GLU A O 1
ATOM 953 N N . PHE A 1 113 ? -3.934 9.564 -6.893 1.00 97.56 113 PHE A N 1
ATOM 954 C CA . PHE A 1 113 ? -2.524 9.922 -6.841 1.00 97.56 113 PHE A CA 1
A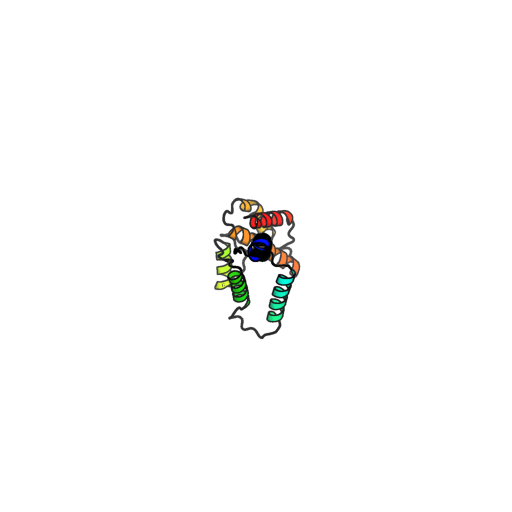TOM 955 C C . PHE A 1 113 ? -1.889 9.676 -8.202 1.00 97.56 113 PHE A C 1
ATOM 957 O O . PHE A 1 113 ? -1.598 8.544 -8.583 1.00 97.56 113 PHE A O 1
ATOM 964 N N . PHE A 1 114 ? -1.622 10.757 -8.927 1.00 95.81 114 PHE A N 1
ATOM 965 C CA . PHE A 1 114 ? -0.952 10.651 -10.213 1.00 95.81 114 PHE A CA 1
ATOM 966 C C . PHE A 1 114 ? 0.558 10.515 -10.057 1.00 95.81 114 PHE A C 1
ATOM 968 O O . PHE A 1 114 ? 1.209 10.060 -10.983 1.00 95.81 114 PHE A O 1
ATOM 975 N N . SER A 1 115 ? 1.147 10.882 -8.926 1.00 96.44 115 SER A N 1
ATOM 976 C CA . SER A 1 115 ? 2.593 10.809 -8.737 1.00 96.44 115 SER A CA 1
ATOM 977 C C . SER A 1 115 ? 2.988 10.373 -7.334 1.00 96.44 115 SER A C 1
ATOM 979 O O . SER A 1 115 ? 2.222 10.476 -6.372 1.00 96.44 115 SER A O 1
ATOM 981 N N . ARG A 1 116 ? 4.254 9.967 -7.213 1.00 96.06 116 ARG A N 1
ATOM 982 C CA . ARG A 1 116 ? 4.925 9.735 -5.932 1.00 96.06 116 ARG A CA 1
ATOM 983 C C . ARG A 1 116 ? 4.771 10.918 -4.983 1.00 96.06 116 ARG A C 1
ATOM 985 O O . ARG A 1 116 ? 4.471 10.744 -3.805 1.00 96.06 116 ARG A O 1
ATOM 992 N N . GLN A 1 117 ? 4.953 12.122 -5.518 1.00 96.06 117 GLN A N 1
ATOM 993 C CA . GLN A 1 117 ? 4.880 13.353 -4.746 1.00 96.06 117 GLN A CA 1
ATOM 994 C C . GLN A 1 117 ? 3.462 13.610 -4.217 1.00 96.06 117 GLN A C 1
ATOM 996 O O . GLN A 1 117 ? 3.321 14.043 -3.073 1.00 96.06 117 GLN A O 1
ATOM 1001 N N . ASP A 1 118 ? 2.421 13.291 -4.995 1.00 96.88 118 ASP A N 1
ATOM 1002 C CA . ASP A 1 118 ? 1.025 13.428 -4.555 1.00 96.88 118 ASP A CA 1
ATOM 1003 C C . ASP A 1 118 ? 0.720 12.526 -3.359 1.00 96.88 118 ASP A C 1
ATOM 1005 O O . ASP A 1 118 ? 0.098 12.970 -2.385 1.00 96.88 118 ASP A O 1
ATOM 1009 N N . LEU A 1 119 ? 1.177 11.271 -3.432 1.00 97.75 119 LEU A N 1
ATOM 1010 C CA . LEU A 1 119 ? 1.034 10.293 -2.359 1.00 97.75 119 LEU A CA 1
ATOM 1011 C C . LEU A 1 119 ? 1.796 10.744 -1.106 1.00 97.75 119 LEU A C 1
ATOM 1013 O O . LEU A 1 119 ? 1.239 10.738 -0.007 1.00 97.75 119 LEU A O 1
ATOM 1017 N N . ASP A 1 120 ? 3.048 11.176 -1.267 1.00 97.06 120 ASP A N 1
ATOM 1018 C CA . ASP A 1 120 ? 3.897 11.630 -0.165 1.00 97.06 120 ASP A CA 1
ATOM 1019 C C . ASP A 1 120 ? 3.305 12.832 0.568 1.00 97.06 120 ASP A C 1
ATOM 1021 O O . ASP A 1 120 ? 3.215 12.828 1.799 1.00 97.06 120 ASP A O 1
ATOM 1025 N N . GLN A 1 121 ? 2.853 13.844 -0.175 1.00 96.50 121 GLN A N 1
ATOM 1026 C CA . GLN A 1 121 ? 2.217 15.026 0.401 1.00 96.50 121 GLN A CA 1
ATOM 1027 C C . GLN A 1 121 ? 0.920 14.670 1.126 1.00 96.50 121 GLN A C 1
ATOM 1029 O O . GLN A 1 121 ? 0.666 15.171 2.224 1.00 96.50 121 GLN A O 1
ATOM 1034 N N . PHE A 1 122 ? 0.101 13.797 0.536 1.00 97.44 122 PHE A N 1
ATOM 1035 C CA . PHE A 1 122 ? -1.130 13.350 1.173 1.00 97.44 122 PHE A CA 1
ATOM 1036 C C . PHE A 1 122 ? -0.841 12.615 2.484 1.00 97.44 122 PHE A C 1
ATOM 1038 O O . PHE A 1 122 ? -1.422 12.952 3.519 1.00 97.44 122 PHE A O 1
ATOM 1045 N N . ALA A 1 123 ? 0.089 11.659 2.464 1.00 96.62 123 ALA A N 1
ATOM 1046 C CA . ALA A 1 123 ? 0.476 10.903 3.645 1.00 96.62 123 ALA A CA 1
ATOM 1047 C C . ALA A 1 123 ? 1.050 11.828 4.731 1.00 96.62 123 ALA A C 1
ATOM 1049 O O . ALA A 1 123 ? 0.646 11.736 5.886 1.00 96.62 123 ALA A O 1
ATOM 1050 N N . ASP A 1 124 ? 1.919 12.778 4.384 1.00 96.12 124 ASP A N 1
ATOM 1051 C CA . ASP A 1 124 ? 2.472 13.746 5.343 1.00 96.12 124 ASP A CA 1
ATOM 1052 C C . ASP A 1 124 ? 1.377 14.578 6.038 1.00 96.12 124 ASP A C 1
ATOM 1054 O O . ASP A 1 124 ? 1.474 14.853 7.233 1.00 96.12 124 ASP A O 1
ATOM 1058 N N . GLN A 1 125 ? 0.307 14.938 5.327 1.00 96.00 125 GLN A N 1
ATOM 1059 C CA . GLN A 1 125 ? -0.774 15.774 5.864 1.00 96.00 125 GLN A CA 1
ATOM 1060 C C . GLN A 1 125 ? -1.867 15.000 6.610 1.00 96.00 125 GLN A C 1
ATOM 1062 O O . GLN A 1 125 ? -2.545 15.556 7.487 1.00 96.00 125 GLN A O 1
ATOM 1067 N N . LYS A 1 126 ? -2.126 13.755 6.202 1.00 96.50 126 LYS A N 1
ATOM 1068 C CA . LYS A 1 126 ? -3.324 13.006 6.603 1.00 96.50 126 LYS A CA 1
ATOM 1069 C C . LYS A 1 126 ? -3.026 11.776 7.447 1.00 96.50 126 LYS A C 1
ATOM 1071 O O . LYS A 1 126 ? -3.950 11.322 8.111 1.00 96.50 126 LYS A O 1
ATOM 1076 N N . TRP A 1 127 ? -1.785 11.284 7.505 1.00 96.31 127 TRP A N 1
ATOM 1077 C CA . TRP A 1 127 ? -1.447 10.025 8.184 1.00 96.31 127 TRP A CA 1
ATOM 1078 C C . TRP A 1 127 ? -2.024 9.912 9.600 1.00 96.31 127 TRP A C 1
ATOM 1080 O O . TRP A 1 127 ? -2.768 8.980 9.892 1.00 96.31 127 TRP A O 1
ATOM 1090 N N . CYS A 1 128 ? -1.773 10.905 10.458 1.00 95.19 128 CYS A N 1
ATOM 1091 C CA . CYS A 1 128 ? -2.249 10.893 11.847 1.00 95.19 128 CYS A CA 1
ATOM 1092 C C . CYS A 1 128 ? -3.773 11.063 11.987 1.00 95.19 128 CYS A C 1
ATOM 1094 O O . CYS A 1 128 ? -4.310 10.872 13.072 1.00 95.19 128 CYS A O 1
ATOM 1096 N N . LYS A 1 129 ? -4.473 11.453 10.915 1.00 95.75 129 LYS A N 1
ATOM 1097 C CA . LYS A 1 129 ? -5.934 11.637 10.891 1.00 95.75 129 LYS A CA 1
ATOM 1098 C C . LYS A 1 129 ? -6.667 10.378 10.429 1.00 95.75 129 LYS A C 1
ATOM 1100 O O . LYS A 1 129 ? -7.872 10.276 10.632 1.00 95.75 129 LYS A O 1
ATOM 1105 N N . ILE A 1 130 ? -5.963 9.441 9.796 1.00 95.81 130 ILE A N 1
ATOM 1106 C CA . ILE A 1 130 ? -6.535 8.173 9.351 1.00 95.81 130 ILE A CA 1
ATOM 1107 C C . ILE A 1 130 ? -6.608 7.247 10.565 1.00 95.81 130 ILE A C 1
ATOM 1109 O O . ILE A 1 130 ? -5.584 6.858 11.121 1.00 95.81 130 ILE A O 1
ATOM 1113 N N . GLN A 1 131 ? -7.823 6.920 10.996 1.00 94.25 131 GLN A N 1
ATOM 1114 C CA . GLN A 1 131 ? -8.038 6.030 12.141 1.00 94.25 131 GLN A CA 1
ATOM 1115 C C . GLN A 1 131 ? -8.027 4.556 11.736 1.00 94.25 131 GLN A C 1
ATOM 1117 O O . GLN A 1 131 ? -7.527 3.714 12.475 1.00 94.25 131 GLN A O 1
ATOM 1122 N N . ASN A 1 132 ? -8.561 4.242 10.557 1.00 93.75 132 ASN A N 1
ATOM 1123 C CA . ASN A 1 132 ? -8.636 2.874 10.072 1.00 93.75 132 ASN A CA 1
ATOM 1124 C C . ASN A 1 132 ? -7.243 2.366 9.670 1.00 93.75 132 ASN A C 1
ATOM 1126 O O . ASN A 1 132 ? -6.587 2.917 8.783 1.00 93.75 132 ASN A O 1
ATOM 1130 N N . ILE A 1 133 ? -6.808 1.285 10.317 1.00 91.19 133 ILE A N 1
ATOM 1131 C CA . ILE A 1 133 ? -5.502 0.677 10.076 1.00 91.19 133 ILE A CA 1
ATOM 1132 C C . ILE A 1 133 ? -5.372 0.122 8.653 1.00 91.19 133 ILE A C 1
ATOM 1134 O O . ILE A 1 133 ? -4.304 0.225 8.052 1.00 91.19 133 ILE A O 1
ATOM 1138 N N . TRP A 1 134 ? -6.458 -0.407 8.081 1.00 91.19 134 TRP A N 1
ATOM 1139 C CA . TRP A 1 134 ? -6.465 -0.895 6.704 1.00 91.19 134 TRP A CA 1
ATOM 1140 C C . TRP A 1 134 ? -6.206 0.244 5.729 1.00 91.19 134 TRP A C 1
ATOM 1142 O O . TRP A 1 134 ? -5.378 0.112 4.840 1.00 91.19 134 TRP A O 1
ATOM 1152 N N . ASP A 1 135 ? -6.792 1.411 5.950 1.00 95.56 135 ASP A N 1
ATOM 1153 C CA . ASP A 1 135 ? -6.583 2.556 5.067 1.00 95.56 135 ASP A CA 1
ATOM 1154 C C . ASP A 1 135 ? -5.125 3.046 5.109 1.00 95.56 135 ASP A C 1
ATOM 1156 O O . ASP A 1 135 ? -4.545 3.382 4.077 1.00 95.56 135 ASP A O 1
ATOM 1160 N N . LYS A 1 136 ? -4.477 2.995 6.280 1.00 95.50 136 LYS A N 1
ATOM 1161 C CA . LYS A 1 136 ? -3.028 3.235 6.390 1.00 95.50 136 LYS A CA 1
ATOM 1162 C C . LYS A 1 136 ? -2.207 2.177 5.643 1.00 95.50 136 LYS A C 1
ATOM 1164 O O . LYS A 1 136 ? -1.246 2.530 4.959 1.00 95.50 136 LYS A O 1
ATOM 1169 N N . ARG A 1 137 ? -2.590 0.896 5.732 1.00 92.56 137 ARG A N 1
ATOM 1170 C CA . ARG A 1 137 ? -1.944 -0.202 4.986 1.00 92.56 137 ARG A CA 1
ATOM 1171 C C . ARG A 1 137 ? -2.077 -0.020 3.473 1.00 92.56 137 ARG A C 1
ATOM 1173 O O . ARG A 1 137 ? -1.134 -0.334 2.756 1.00 92.56 137 ARG A O 1
ATOM 1180 N N . LEU A 1 138 ? -3.188 0.537 2.989 1.00 94.56 138 LEU A N 1
ATOM 1181 C CA . LEU A 1 138 ? -3.375 0.819 1.563 1.00 94.56 138 LEU A CA 1
ATOM 1182 C C . LEU A 1 138 ? -2.352 1.848 1.071 1.00 94.56 138 LEU A C 1
ATOM 1184 O O . LEU A 1 138 ? -1.720 1.646 0.038 1.00 94.56 138 LEU A O 1
ATOM 1188 N N . LEU A 1 139 ? -2.135 2.922 1.837 1.00 97.19 139 LEU A N 1
ATOM 1189 C CA . LEU A 1 139 ? -1.139 3.939 1.488 1.00 97.19 139 LEU A CA 1
ATOM 1190 C C . LEU A 1 139 ? 0.292 3.379 1.470 1.00 97.19 139 LEU A C 1
ATOM 1192 O O . LEU A 1 139 ? 1.092 3.804 0.637 1.00 97.19 139 LEU A O 1
ATOM 1196 N N . LEU A 1 140 ? 0.612 2.422 2.353 1.00 94.38 140 LEU A N 1
ATOM 1197 C CA . LEU A 1 140 ? 1.883 1.688 2.290 1.00 94.38 140 LEU A CA 1
ATOM 1198 C C . LEU A 1 140 ? 1.982 0.861 1.006 1.00 94.38 140 LEU A C 1
ATOM 1200 O O . LEU A 1 140 ? 2.966 0.999 0.286 1.00 94.38 140 LEU A O 1
ATOM 1204 N N . CYS A 1 141 ? 0.939 0.096 0.665 1.00 89.56 141 CYS A N 1
ATOM 1205 C CA . CYS A 1 141 ? 0.895 -0.652 -0.593 1.00 89.56 141 CYS A CA 1
ATOM 1206 C C . CYS A 1 141 ? 1.123 0.256 -1.806 1.00 89.56 141 CYS A C 1
ATOM 1208 O O . CYS A 1 141 ? 1.948 -0.068 -2.655 1.00 89.56 141 CYS A O 1
ATOM 1210 N N . TYR A 1 142 ? 0.457 1.410 -1.879 1.00 94.94 142 TYR A N 1
ATOM 1211 C CA . TYR A 1 142 ? 0.678 2.370 -2.964 1.00 94.94 142 TYR A CA 1
ATOM 1212 C C . TYR A 1 142 ? 2.120 2.873 -3.010 1.00 94.94 142 TYR A C 1
ATOM 1214 O O . TYR A 1 142 ? 2.706 2.952 -4.088 1.00 94.94 142 TYR A O 1
ATOM 1222 N N . SER A 1 143 ? 2.711 3.173 -1.851 1.00 93.88 143 SER A N 1
ATOM 1223 C CA . SER A 1 143 ? 4.106 3.609 -1.766 1.00 93.88 143 SER A CA 1
ATOM 1224 C C . SER A 1 143 ? 5.061 2.552 -2.324 1.00 93.88 143 SER A C 1
ATOM 1226 O O . SER A 1 143 ? 5.950 2.897 -3.105 1.00 93.88 143 SER A O 1
ATOM 1228 N N . ASP A 1 144 ? 4.860 1.287 -1.962 1.00 88.31 144 ASP A N 1
ATOM 1229 C CA . ASP A 1 144 ? 5.699 0.172 -2.407 1.00 88.31 144 ASP A CA 1
ATOM 1230 C C . ASP A 1 144 ? 5.497 -0.141 -3.893 1.00 88.31 144 ASP A C 1
ATOM 1232 O O . ASP A 1 144 ? 6.464 -0.400 -4.613 1.00 88.31 144 ASP A O 1
ATOM 1236 N N . MET A 1 145 ? 4.254 -0.068 -4.380 1.00 85.62 145 MET A N 1
ATOM 1237 C CA . MET A 1 145 ? 3.929 -0.242 -5.797 1.00 85.62 145 MET A CA 1
ATOM 1238 C C . MET A 1 145 ? 4.588 0.839 -6.658 1.00 85.62 145 MET A C 1
ATOM 1240 O O . MET A 1 145 ? 5.239 0.509 -7.646 1.00 85.62 145 MET A O 1
ATOM 1244 N N . MET A 1 146 ? 4.472 2.114 -6.274 1.00 89.81 146 MET A N 1
ATOM 1245 C CA . MET A 1 146 ? 5.087 3.223 -7.010 1.00 89.81 146 MET A CA 1
ATOM 1246 C C . MET A 1 146 ? 6.620 3.128 -7.016 1.00 89.81 146 MET A C 1
ATOM 1248 O O . MET A 1 146 ? 7.247 3.291 -8.062 1.00 89.81 146 MET A O 1
ATOM 1252 N N . GLU A 1 147 ? 7.235 2.798 -5.878 1.00 87.88 147 GLU A N 1
ATOM 1253 C CA . GLU A 1 147 ? 8.687 2.595 -5.812 1.00 87.88 147 GLU A CA 1
ATOM 1254 C C . GLU A 1 147 ? 9.128 1.406 -6.680 1.00 87.88 147 GLU A C 1
ATOM 1256 O O . GLU A 1 147 ? 10.122 1.503 -7.396 1.00 87.88 147 GLU A O 1
ATOM 1261 N N . SER A 1 148 ? 8.361 0.313 -6.692 1.00 83.38 148 SER A N 1
ATOM 1262 C CA . SER A 1 148 ? 8.635 -0.837 -7.562 1.00 83.38 148 SER A CA 1
ATOM 1263 C C . SER A 1 148 ? 8.539 -0.461 -9.043 1.00 83.38 148 SER A C 1
ATOM 1265 O O . SER A 1 148 ? 9.427 -0.806 -9.818 1.00 83.38 148 SER A O 1
ATOM 1267 N N . MET A 1 149 ? 7.512 0.298 -9.442 1.00 82.25 149 MET A N 1
ATOM 1268 C CA . MET A 1 149 ? 7.376 0.816 -10.812 1.00 82.25 149 MET A CA 1
ATOM 1269 C C . MET A 1 149 ? 8.575 1.687 -11.208 1.00 82.25 149 MET A C 1
ATOM 1271 O O . MET A 1 149 ? 9.105 1.554 -12.310 1.00 82.25 149 MET A O 1
ATOM 1275 N N . TYR A 1 150 ? 9.049 2.547 -10.303 1.00 88.12 150 TYR A N 1
ATOM 1276 C CA . TYR A 1 150 ? 10.256 3.340 -10.532 1.00 88.12 150 TYR A CA 1
ATOM 1277 C C . TYR A 1 150 ? 11.507 2.466 -10.693 1.00 88.12 150 TYR A C 1
ATOM 1279 O O . TYR A 1 150 ? 12.315 2.721 -11.581 1.00 88.12 150 TYR A O 1
ATOM 1287 N N . GLN A 1 151 ? 11.669 1.424 -9.877 1.00 83.69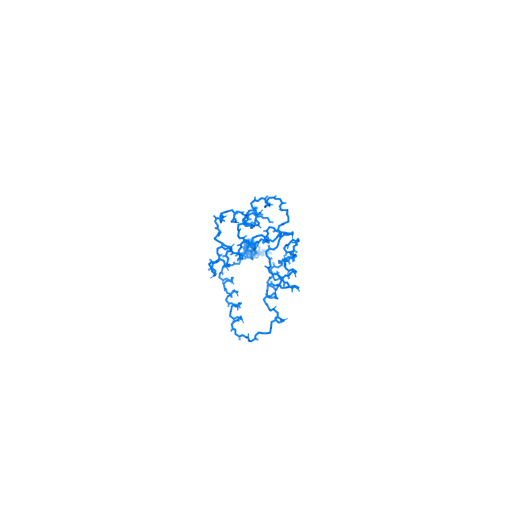 151 GLN A N 1
ATOM 1288 C CA . GLN A 1 151 ? 12.830 0.532 -9.953 1.00 83.69 151 GLN A CA 1
ATOM 1289 C C . GLN A 1 151 ? 12.866 -0.308 -11.234 1.00 83.69 151 GLN A C 1
ATOM 1291 O O . GLN A 1 151 ? 13.954 -0.624 -11.714 1.00 83.69 151 GLN A O 1
ATOM 1296 N N . ILE A 1 152 ? 11.703 -0.672 -11.781 1.00 78.31 152 ILE A N 1
ATOM 1297 C CA . ILE A 1 152 ? 11.605 -1.463 -13.013 1.00 78.31 152 ILE A CA 1
ATOM 1298 C C . ILE A 1 152 ? 11.807 -0.567 -14.242 1.00 78.31 152 ILE A C 1
ATOM 1300 O O . ILE A 1 152 ? 12.653 -0.867 -15.083 1.00 78.31 152 ILE A O 1
ATOM 1304 N N . ASP A 1 153 ? 11.068 0.542 -14.324 1.00 83.31 153 ASP A N 1
ATOM 1305 C CA . ASP A 1 153 ? 10.960 1.331 -15.559 1.00 83.31 153 ASP A CA 1
ATOM 1306 C C . ASP A 1 153 ? 11.774 2.636 -15.531 1.00 83.31 153 ASP A C 1
ATOM 1308 O O . ASP A 1 153 ? 11.848 3.353 -16.529 1.00 83.31 153 ASP A O 1
ATOM 1312 N N . GLY A 1 154 ? 12.347 3.010 -14.383 1.00 83.06 154 GLY A N 1
ATOM 1313 C CA . GLY A 1 154 ? 13.027 4.296 -14.188 1.00 83.06 154 GLY A CA 1
ATOM 1314 C C . GLY A 1 154 ? 12.090 5.509 -14.235 1.00 83.06 154 GLY A C 1
ATOM 1315 O O . GLY A 1 154 ? 12.552 6.647 -14.335 1.00 83.06 154 GLY A O 1
ATOM 1316 N N . ASN A 1 155 ? 10.770 5.297 -14.191 1.00 87.19 155 ASN A N 1
ATOM 1317 C CA . ASN A 1 155 ? 9.786 6.357 -14.380 1.00 87.19 155 ASN A CA 1
ATOM 1318 C C . ASN A 1 155 ? 9.742 7.313 -13.178 1.00 87.19 155 ASN A C 1
ATOM 1320 O O . ASN A 1 155 ? 9.151 7.011 -12.138 1.00 87.19 155 ASN A O 1
ATOM 1324 N N . SER A 1 156 ? 10.302 8.512 -13.350 1.00 92.19 156 SER A N 1
ATOM 1325 C CA . SER A 1 156 ? 10.391 9.544 -12.310 1.00 92.19 156 SER A CA 1
ATOM 1326 C C . SER A 1 156 ? 9.040 10.093 -11.831 1.00 92.19 156 SER A C 1
ATOM 1328 O O . SER A 1 156 ? 8.985 10.886 -10.896 1.00 92.19 156 SER A O 1
ATOM 1330 N N . LYS A 1 157 ? 7.923 9.704 -12.457 1.00 93.44 157 LYS A N 1
ATOM 1331 C CA . LYS A 1 157 ? 6.574 9.988 -11.950 1.00 93.44 157 LYS A CA 1
ATOM 1332 C C . LYS A 1 157 ? 6.282 9.218 -10.656 1.00 93.44 157 LYS A C 1
ATOM 1334 O O . LYS A 1 157 ? 5.588 9.735 -9.779 1.00 93.44 157 LYS A O 1
ATOM 1339 N N . PHE A 1 158 ? 6.810 8.000 -10.533 1.00 91.00 158 PHE A N 1
ATOM 1340 C CA . PHE A 1 158 ? 6.530 7.077 -9.427 1.00 91.00 158 PHE A CA 1
ATOM 1341 C C . PHE A 1 158 ? 7.674 6.964 -8.407 1.00 91.00 158 PHE A C 1
ATOM 1343 O O . PHE A 1 158 ? 7.512 6.352 -7.354 1.00 91.00 158 PHE A O 1
ATOM 1350 N N . GLY A 1 159 ? 8.795 7.641 -8.647 1.00 91.19 159 GLY A N 1
ATOM 1351 C CA . GLY A 1 159 ? 9.922 7.695 -7.723 1.00 91.19 159 GLY A CA 1
ATOM 1352 C C . GLY A 1 159 ? 10.933 8.778 -8.104 1.00 91.19 159 GLY A C 1
ATOM 1353 O O . GLY A 1 159 ? 10.689 9.549 -9.029 1.00 91.19 159 GLY A O 1
ATOM 1354 N N . PRO A 1 160 ? 12.077 8.857 -7.411 1.00 89.19 160 PRO A N 1
ATOM 1355 C CA . PRO A 1 160 ? 12.471 8.007 -6.287 1.00 89.19 160 PRO A CA 1
ATOM 1356 C C . PRO A 1 160 ? 11.747 8.363 -4.979 1.00 89.19 160 PRO A C 1
ATOM 1358 O O . PRO A 1 160 ? 11.365 9.515 -4.755 1.00 89.19 160 PRO A O 1
ATOM 1361 N N . MET A 1 161 ? 11.628 7.397 -4.064 1.00 88.25 161 MET A N 1
ATOM 1362 C CA . MET A 1 161 ? 11.217 7.657 -2.681 1.00 88.25 161 MET A CA 1
ATOM 1363 C C . MET A 1 161 ? 12.295 8.445 -1.916 1.00 88.25 161 MET A C 1
ATOM 1365 O O . MET A 1 161 ? 13.222 7.890 -1.326 1.00 88.25 161 MET A O 1
ATOM 1369 N N . THR A 1 162 ? 12.151 9.768 -1.879 1.00 88.94 162 THR A N 1
ATOM 1370 C CA . THR A 1 162 ? 13.104 10.669 -1.201 1.00 88.94 162 THR A CA 1
ATOM 1371 C C . THR A 1 162 ? 12.952 10.695 0.323 1.00 88.94 162 THR A C 1
ATOM 1373 O O . THR A 1 162 ? 13.889 11.040 1.038 1.00 88.94 162 THR A O 1
ATOM 1376 N N . ASN A 1 163 ? 11.790 10.305 0.850 1.00 90.75 163 ASN A N 1
ATOM 1377 C CA . ASN A 1 163 ? 11.428 10.375 2.269 1.00 90.75 163 ASN A CA 1
ATOM 1378 C C . ASN A 1 163 ? 11.335 8.987 2.935 1.00 90.75 163 ASN A C 1
ATOM 1380 O O . ASN A 1 163 ? 10.498 8.773 3.816 1.00 90.75 163 ASN A O 1
ATOM 1384 N N . LYS A 1 164 ? 12.201 8.046 2.537 1.00 91.81 164 LYS A N 1
ATOM 1385 C CA . LYS A 1 164 ? 12.170 6.633 2.959 1.00 91.81 164 LYS A CA 1
ATOM 1386 C C . LYS A 1 164 ? 12.047 6.421 4.471 1.00 91.81 164 LYS A C 1
ATOM 1388 O O . LYS A 1 164 ? 11.263 5.590 4.920 1.00 91.81 164 LYS A O 1
ATOM 1393 N N . GLU A 1 165 ? 12.742 7.224 5.273 1.00 93.94 165 GLU A N 1
ATOM 1394 C CA . GLU A 1 165 ? 12.657 7.150 6.738 1.00 93.94 165 GLU A CA 1
ATOM 1395 C C . GLU A 1 165 ? 11.249 7.418 7.285 1.00 93.94 165 GLU A C 1
ATOM 1397 O O . GLU A 1 165 ? 10.840 6.790 8.261 1.00 93.94 165 GLU A O 1
ATOM 1402 N N . LYS A 1 166 ? 10.484 8.331 6.670 1.00 94.50 166 LYS A N 1
ATOM 1403 C CA . LYS A 1 166 ? 9.097 8.594 7.082 1.00 94.50 166 LYS A CA 1
ATOM 1404 C C . LYS A 1 166 ? 8.221 7.374 6.818 1.00 94.50 166 LYS A C 1
ATOM 1406 O O . LYS A 1 166 ? 7.427 7.010 7.677 1.00 94.50 166 LYS A O 1
ATOM 1411 N N . TRP A 1 167 ? 8.388 6.724 5.669 1.00 93.94 167 TRP A N 1
ATOM 1412 C CA . TRP A 1 167 ? 7.637 5.515 5.328 1.00 93.94 167 TRP A CA 1
ATOM 1413 C C . TRP A 1 167 ? 7.998 4.326 6.207 1.00 93.94 167 TRP A C 1
ATOM 1415 O O . TRP A 1 167 ? 7.095 3.651 6.686 1.00 93.94 167 TRP A O 1
ATOM 1425 N N . HIS A 1 168 ? 9.274 4.144 6.544 1.00 90.25 168 HIS A N 1
ATOM 1426 C CA . HIS A 1 168 ? 9.668 3.135 7.528 1.00 90.25 168 HIS A CA 1
ATOM 1427 C C . HIS A 1 168 ? 9.046 3.390 8.909 1.00 90.25 168 HIS A C 1
ATOM 1429 O O . HIS A 1 168 ? 8.581 2.455 9.554 1.00 90.25 168 HIS A O 1
ATOM 1435 N N . LYS A 1 169 ? 8.991 4.649 9.372 1.00 92.12 169 LYS A N 1
ATOM 1436 C CA . LYS A 1 169 ? 8.330 4.992 10.648 1.00 92.12 169 LYS A CA 1
ATOM 1437 C C . LYS A 1 169 ? 6.837 4.661 10.625 1.00 92.12 169 LYS A C 1
ATOM 1439 O O . LYS A 1 169 ? 6.317 4.124 11.596 1.00 92.12 169 LYS A O 1
ATOM 1444 N N . ARG A 1 170 ? 6.165 4.958 9.511 1.00 93.56 170 ARG A N 1
ATOM 1445 C CA . ARG A 1 170 ? 4.753 4.620 9.280 1.00 93.56 170 ARG A CA 1
ATOM 1446 C C . ARG A 1 170 ? 4.514 3.116 9.289 1.00 93.56 170 ARG A C 1
ATOM 1448 O O . ARG A 1 170 ? 3.573 2.654 9.917 1.00 93.56 170 ARG A O 1
ATOM 1455 N N . GLU A 1 171 ? 5.364 2.360 8.606 1.00 91.81 171 GLU A N 1
ATOM 1456 C CA . GLU A 1 171 ? 5.285 0.903 8.590 1.00 91.81 171 GLU A CA 1
ATOM 1457 C C . GLU A 1 171 ? 5.487 0.321 9.993 1.00 91.81 171 GLU A C 1
ATOM 1459 O O . GLU A 1 171 ? 4.717 -0.536 10.417 1.00 91.81 171 GLU A O 1
ATOM 1464 N N . TYR A 1 172 ? 6.473 0.831 10.735 1.00 86.06 172 TYR A N 1
ATOM 1465 C CA . TYR A 1 172 ? 6.724 0.431 12.118 1.00 86.06 172 TYR A CA 1
ATOM 1466 C C . TYR A 1 172 ? 5.508 0.686 13.021 1.00 86.06 172 TYR A C 1
ATOM 1468 O O . TYR A 1 172 ? 5.099 -0.210 13.752 1.00 86.06 172 TYR A O 1
ATOM 1476 N N . GLU A 1 173 ? 4.868 1.857 12.912 1.00 88.62 173 GLU A N 1
ATOM 1477 C CA . GLU A 1 173 ? 3.629 2.175 13.643 1.00 88.62 173 GLU A CA 1
ATOM 1478 C C . GLU A 1 173 ? 2.532 1.122 13.417 1.00 88.62 173 GLU A C 1
ATOM 1480 O O . GLU A 1 173 ? 1.777 0.820 14.335 1.00 88.62 173 GLU A O 1
ATOM 1485 N N . LEU A 1 174 ? 2.441 0.533 12.222 1.00 83.94 174 LEU A N 1
ATOM 1486 C CA . LEU A 1 174 ? 1.420 -0.470 11.899 1.00 83.94 174 LEU A CA 1
ATOM 1487 C C . LEU A 1 174 ? 1.780 -1.906 12.294 1.00 83.94 174 LEU A C 1
ATOM 1489 O O . LEU A 1 174 ? 0.938 -2.791 12.141 1.00 83.94 174 LEU A O 1
ATOM 1493 N N . ARG A 1 175 ? 3.022 -2.158 12.717 1.00 77.12 175 ARG A N 1
ATOM 1494 C CA . ARG A 1 175 ? 3.468 -3.469 13.213 1.00 77.12 175 ARG A CA 1
ATOM 1495 C C . ARG A 1 175 ? 3.257 -3.614 14.717 1.00 77.12 175 ARG A C 1
ATOM 1497 O O . ARG A 1 175 ? 3.042 -4.724 15.185 1.00 77.12 175 ARG A O 1
ATOM 1504 N N . GLU A 1 176 ? 3.317 -2.501 15.442 1.00 69.12 176 GLU A N 1
ATOM 1505 C CA . GLU A 1 176 ? 3.130 -2.444 16.897 1.00 69.12 176 GLU A CA 1
ATOM 1506 C C . GLU A 1 176 ? 1.648 -2.342 17.320 1.00 69.12 176 GLU A C 1
ATOM 1508 O O . GLU A 1 176 ? 1.355 -2.383 18.513 1.00 69.12 176 GLU A O 1
ATOM 1513 N N . ASN A 1 177 ? 0.723 -2.201 16.360 1.00 51.25 177 ASN A N 1
ATOM 1514 C CA . ASN A 1 177 ? -0.734 -2.123 16.556 1.00 51.25 177 ASN A CA 1
ATOM 1515 C C . ASN A 1 177 ? -1.448 -3.285 15.859 1.00 51.25 177 ASN A C 1
ATOM 1517 O O . ASN A 1 177 ? -2.479 -3.738 16.401 1.00 51.25 177 ASN A O 1
#

Radius of gyration: 28.19 Å; chains: 1; bounding box: 29×83×87 Å

Foldseek 3Di:
DDDDDDDDPVVVCVVVVVVVVVVVVVVVVVVVVVVVVVLVDDDVVNVVVVVVVVVVVVPDDDDDPPDDVVVVVVVVVCVVSVHDDDADDQLVVCVCCCVPPVDNFCDDDNDTQQALVSLVVCCVVCVVVDPDLNSLVSSLVLLVVLCVVCVVPVDPRSDDPPPVVVSVVSVVVSVVD